Protein AF-A0A7J2LFY2-F1 (afdb_monomer)

Mean predicted aligned error: 3.33 Å

Foldseek 3Di:
DDDPDDDPVRVVLVVVVVVLCVVPPPPVNVVVCVVVVHDDPVNVVSCVVSVND

pLDDT: mean 95.52, std 5.01, range [73.25, 98.38]

Solvent-accessible surface area (backbone atoms only — not comparable to full-atom values): 3302 Å² total; per-residue (Å²): 134,86,82,85,72,74,52,72,68,54,51,50,52,52,50,51,52,51,52,50,43,64,71,74,50,40,72,68,59,50,49,53,28,62,77,67,73,46,82,57,6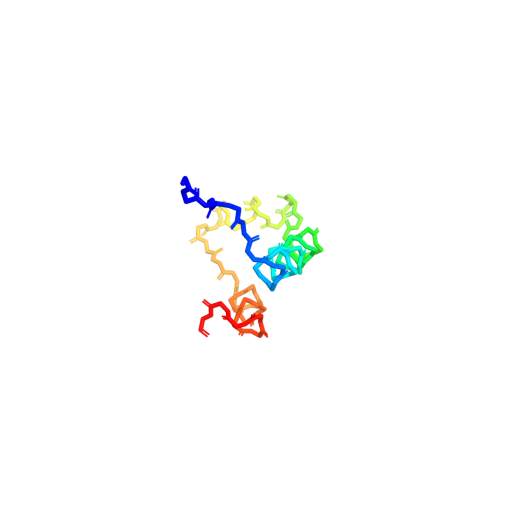7,68,61,56,50,53,42,36,78,71,67,78,100

Secondary structure (DSSP, 8-state):
--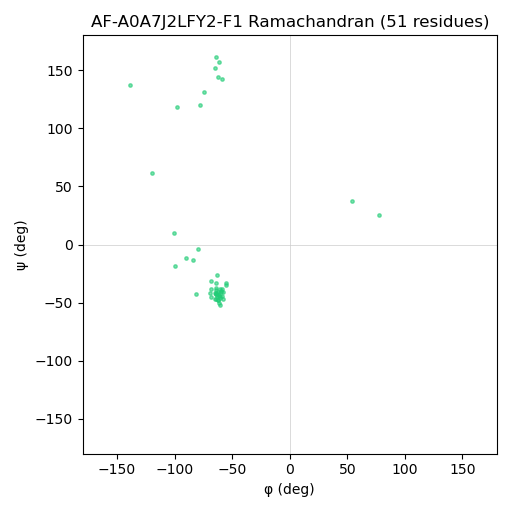--SPPHHHHHHHHHHHHHHHHH--HHHHHHHHHHT---HHHHHHHHHTT--

Structure (mmCIF, N/CA/C/O backbone):
data_AF-A0A7J2LFY2-F1
#
_entry.id   AF-A0A7J2LFY2-F1
#
loop_
_atom_site.group_PDB
_atom_site.id
_atom_site.type_symbol
_atom_site.label_atom_id
_atom_site.label_alt_id
_atom_site.label_comp_id
_atom_site.label_asym_id
_atom_site.label_entity_id
_atom_site.label_seq_id
_atom_site.pdbx_PDB_ins_code
_atom_site.Cartn_x
_atom_site.Cartn_y
_atom_site.Cartn_z
_atom_site.occupancy
_atom_site.B_iso_or_equiv
_atom_site.auth_seq_id
_atom_site.auth_comp_id
_atom_site.auth_asym_id
_atom_site.auth_atom_id
_atom_site.pdbx_PDB_model_num
ATOM 1 N N . MET A 1 1 ? -3.649 14.875 30.894 1.00 74.56 1 MET A N 1
ATOM 2 C CA . MET A 1 1 ? -2.644 14.221 30.033 1.00 74.56 1 MET A CA 1
ATOM 3 C C . MET A 1 1 ? -3.406 13.701 28.831 1.00 74.56 1 MET A C 1
ATOM 5 O O . MET A 1 1 ? -4.402 13.028 29.049 1.00 74.56 1 MET A O 1
ATOM 9 N N . VAL A 1 2 ? -3.067 14.148 27.622 1.00 73.25 2 VAL A N 1
ATOM 10 C CA . VAL A 1 2 ? -3.780 13.736 26.402 1.00 73.25 2 VAL A CA 1
ATOM 11 C C . VAL A 1 2 ? -3.366 12.305 26.078 1.00 73.25 2 VAL A C 1
ATOM 13 O O . VAL A 1 2 ? -2.177 11.998 26.128 1.00 73.25 2 VAL A O 1
ATOM 16 N N . ASP A 1 3 ? -4.344 11.445 25.817 1.00 82.81 3 ASP A N 1
ATOM 17 C CA . ASP A 1 3 ? -4.106 10.095 25.321 1.00 82.81 3 ASP A CA 1
ATOM 18 C C . ASP A 1 3 ? -3.792 10.175 23.820 1.00 82.81 3 ASP A C 1
ATOM 20 O O . ASP A 1 3 ? -4.579 10.720 23.046 1.00 82.81 3 ASP A O 1
ATOM 24 N N . PHE A 1 4 ? -2.602 9.710 23.441 1.00 89.69 4 PHE A N 1
ATOM 25 C CA . PHE A 1 4 ? -2.113 9.690 22.059 1.00 89.69 4 PHE A CA 1
ATOM 26 C C . PHE A 1 4 ? -2.253 8.302 21.424 1.00 89.69 4 PHE A C 1
ATOM 28 O O . PHE A 1 4 ? -1.696 8.057 20.349 1.00 89.69 4 PHE A O 1
ATOM 35 N N . GLU A 1 5 ? -2.952 7.374 22.078 1.00 94.12 5 GLU A N 1
ATOM 36 C CA . GLU A 1 5 ? -3.300 6.112 21.447 1.00 94.12 5 GLU A CA 1
ATOM 37 C C . GLU A 1 5 ? -4.246 6.310 20.261 1.00 94.12 5 GLU A C 1
ATOM 39 O O . GLU A 1 5 ? -5.058 7.233 20.194 1.00 94.12 5 GLU A O 1
ATOM 44 N N . PHE A 1 6 ? -4.153 5.379 19.313 1.00 95.38 6 PHE A N 1
ATOM 45 C CA . PHE A 1 6 ? -5.154 5.255 18.268 1.00 95.38 6 PHE A CA 1
ATOM 46 C C . PHE A 1 6 ? -6.517 4.912 18.868 1.00 95.38 6 PHE A C 1
ATOM 48 O O . PHE A 1 6 ? -6.617 4.096 19.786 1.00 95.38 6 PHE A O 1
ATOM 55 N N . THR A 1 7 ? -7.575 5.453 18.273 1.00 96.00 7 THR A N 1
ATOM 56 C CA . THR A 1 7 ? -8.937 4.984 18.536 1.00 96.00 7 THR A CA 1
ATOM 57 C C . THR A 1 7 ? -9.098 3.533 18.076 1.00 96.00 7 THR A C 1
ATOM 59 O O . THR A 1 7 ? -8.335 3.031 17.246 1.00 96.00 7 THR A O 1
ATOM 62 N N . GLU A 1 8 ? -10.118 2.840 18.579 1.00 96.62 8 GLU A N 1
ATOM 63 C CA . GLU A 1 8 ? -10.400 1.463 18.154 1.00 96.62 8 GLU A CA 1
ATOM 64 C C . GLU A 1 8 ? -10.660 1.362 16.644 1.00 96.62 8 GLU A C 1
ATOM 66 O O . GLU A 1 8 ? -10.152 0.458 15.985 1.00 96.62 8 G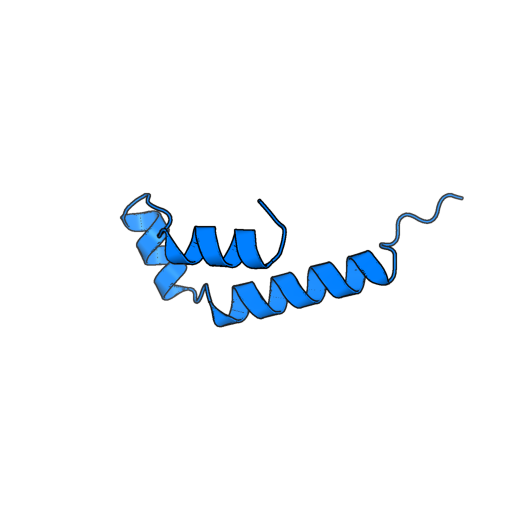LU A O 1
ATOM 71 N N . GLU A 1 9 ? -11.348 2.345 16.062 1.00 96.44 9 GLU A N 1
ATOM 72 C CA . GLU A 1 9 ? -11.551 2.433 14.613 1.00 96.44 9 GLU A CA 1
ATOM 73 C C . GLU A 1 9 ? -10.221 2.550 13.851 1.00 96.44 9 GLU A C 1
ATOM 75 O O . GLU A 1 9 ? -9.973 1.808 12.899 1.00 96.44 9 GLU A O 1
ATOM 80 N N . GLN A 1 10 ? -9.310 3.412 14.311 1.00 96.19 10 GLN A N 1
ATOM 81 C CA . GLN A 1 10 ? -7.979 3.559 13.714 1.00 96.19 10 GLN A CA 1
ATOM 82 C C . GLN A 1 10 ? -7.149 2.273 13.843 1.00 96.19 10 GLN A C 1
ATOM 84 O O . GLN A 1 10 ? -6.429 1.902 12.910 1.00 96.19 10 GLN A O 1
ATOM 89 N N . LYS A 1 11 ? -7.255 1.556 14.972 1.00 97.62 11 LYS A N 1
ATOM 90 C CA . LYS A 1 11 ? -6.600 0.251 15.167 1.00 97.62 11 LYS A CA 1
ATOM 91 C C . LYS A 1 11 ? -7.137 -0.789 14.177 1.00 97.62 11 LYS A C 1
ATOM 93 O O . LYS A 1 11 ? -6.331 -1.504 13.577 1.00 97.62 11 LYS A O 1
ATOM 98 N N . ILE A 1 12 ? -8.456 -0.849 13.973 1.00 97.50 12 ILE A N 1
ATOM 99 C CA . ILE A 1 12 ? -9.099 -1.746 12.998 1.00 97.50 12 ILE A CA 1
ATOM 100 C C . ILE A 1 12 ? -8.618 -1.425 11.582 1.00 97.50 12 ILE A C 1
ATOM 102 O O . ILE A 1 12 ? -8.132 -2.322 10.890 1.00 97.50 12 ILE A O 1
ATOM 106 N N . PHE A 1 13 ? -8.667 -0.154 11.179 1.00 96.38 13 PHE A N 1
ATOM 107 C CA . PHE A 1 13 ? -8.219 0.279 9.856 1.00 96.38 13 PHE A CA 1
ATOM 108 C C . PHE A 1 13 ? -6.749 -0.081 9.598 1.00 96.38 13 PHE A C 1
ATOM 110 O O . PHE A 1 13 ? -6.412 -0.692 8.582 1.00 96.38 13 PHE A O 1
ATOM 117 N N . ARG A 1 14 ? -5.865 0.201 10.564 1.00 96.75 14 ARG A N 1
ATOM 118 C CA . ARG A 1 14 ? -4.440 -0.160 10.489 1.00 96.75 14 ARG A CA 1
ATOM 119 C C . ARG A 1 14 ? -4.232 -1.665 10.313 1.00 96.75 14 ARG A C 1
ATOM 121 O O . ARG A 1 14 ? -3.338 -2.078 9.572 1.00 96.75 14 ARG A O 1
ATOM 128 N N . ASN A 1 15 ? -5.009 -2.484 11.018 1.00 98.00 15 ASN A N 1
ATOM 129 C CA . ASN A 1 15 ? -4.900 -3.937 10.928 1.00 98.00 15 ASN A CA 1
ATOM 130 C C . ASN A 1 15 ? -5.377 -4.448 9.561 1.00 98.00 15 ASN A C 1
ATOM 132 O O . ASN A 1 15 ? -4.681 -5.266 8.963 1.00 98.00 15 ASN A O 1
ATOM 136 N N . ALA A 1 16 ? -6.482 -3.912 9.033 1.00 97.12 16 ALA A N 1
ATOM 137 C CA . ALA A 1 16 ? -6.965 -4.236 7.691 1.00 97.12 16 ALA A CA 1
ATOM 138 C C . ALA A 1 16 ? -5.932 -3.869 6.611 1.00 97.12 16 ALA A C 1
ATOM 140 O O . ALA A 1 16 ? -5.623 -4.686 5.744 1.00 97.12 16 ALA A O 1
ATOM 141 N N . LEU A 1 17 ? -5.319 -2.683 6.709 1.00 97.19 17 LEU A N 1
ATOM 142 C CA . LEU A 1 17 ? -4.254 -2.257 5.795 1.00 97.19 17 LEU A CA 1
ATOM 143 C C . LEU A 1 17 ? -3.024 -3.167 5.868 1.00 97.19 17 LEU A C 1
ATOM 145 O O . LEU A 1 17 ? -2.462 -3.554 4.841 1.00 97.19 17 LEU A O 1
ATOM 149 N N . ARG A 1 18 ? -2.615 -3.561 7.076 1.00 97.44 18 ARG A N 1
ATOM 150 C CA . ARG A 1 18 ? -1.511 -4.511 7.263 1.00 97.44 18 ARG A CA 1
ATOM 151 C C . ARG A 1 18 ? -1.821 -5.866 6.635 1.00 97.44 18 ARG A C 1
ATOM 153 O O . ARG A 1 18 ? -0.952 -6.452 5.995 1.00 97.44 18 ARG A O 1
ATOM 160 N N . GLU A 1 19 ? -3.030 -6.373 6.827 1.00 98.12 19 GLU A N 1
ATOM 161 C CA . GLU A 1 19 ? -3.441 -7.653 6.258 1.00 98.12 19 GLU A CA 1
ATOM 162 C C . GLU A 1 19 ? -3.452 -7.603 4.727 1.00 98.12 19 GLU A C 1
ATOM 164 O O . GLU A 1 19 ? -2.879 -8.482 4.079 1.00 98.12 19 GLU A O 1
ATOM 169 N N . TRP A 1 20 ? -4.039 -6.553 4.150 1.00 97.88 20 TRP A N 1
ATOM 170 C CA . TRP A 1 20 ? -4.094 -6.384 2.704 1.00 97.88 20 TRP A CA 1
ATOM 171 C C . TRP A 1 20 ? -2.696 -6.262 2.095 1.00 97.88 20 TRP A C 1
ATOM 173 O O . TRP A 1 20 ? -2.386 -6.981 1.148 1.00 97.88 20 TRP A O 1
ATOM 183 N N . THR A 1 21 ? -1.821 -5.429 2.664 1.00 97.00 21 THR A N 1
ATOM 184 C CA . THR A 1 21 ? -0.441 -5.270 2.169 1.00 97.00 21 THR A CA 1
ATOM 185 C C . THR A 1 21 ? 0.371 -6.558 2.309 1.00 97.00 21 THR A C 1
ATOM 187 O O . THR A 1 21 ? 1.078 -6.926 1.379 1.00 97.00 21 THR A O 1
ATOM 190 N N . SER A 1 22 ? 0.212 -7.312 3.401 1.00 96.69 22 SER A N 1
ATOM 191 C CA . SER A 1 22 ? 0.904 -8.602 3.577 1.00 96.69 22 SER A CA 1
ATOM 192 C C . SER A 1 22 ? 0.483 -9.651 2.541 1.00 96.69 22 SER A C 1
ATOM 194 O O . SER A 1 22 ? 1.292 -10.489 2.152 1.00 96.69 22 SER A O 1
ATOM 196 N N . LYS A 1 23 ? -0.783 -9.619 2.105 1.00 96.75 23 LYS A N 1
ATOM 197 C CA . LYS A 1 23 ? -1.326 -10.541 1.096 1.00 96.75 23 LYS A CA 1
ATOM 198 C C . LYS A 1 23 ? -0.991 -10.115 -0.333 1.00 96.75 23 LYS A C 1
ATOM 200 O O . LYS A 1 23 ? -0.656 -10.964 -1.151 1.00 96.75 23 LYS A O 1
ATOM 205 N N . ASN A 1 24 ? -1.106 -8.822 -0.630 1.00 96.75 24 ASN A N 1
ATOM 206 C CA . ASN A 1 24 ? -1.064 -8.305 -2.000 1.00 96.75 24 ASN A CA 1
ATOM 207 C C . ASN A 1 24 ? 0.294 -7.722 -2.397 1.00 96.75 24 ASN A C 1
ATOM 209 O O . ASN A 1 24 ? 0.560 -7.601 -3.587 1.00 96.75 24 ASN A O 1
ATOM 213 N N . LEU A 1 25 ? 1.163 -7.388 -1.436 1.00 97.25 25 LEU A N 1
ATOM 214 C CA . LEU A 1 25 ? 2.496 -6.824 -1.676 1.00 97.25 25 LEU A CA 1
ATOM 215 C C . LEU A 1 25 ? 3.598 -7.735 -1.102 1.00 97.25 25 LEU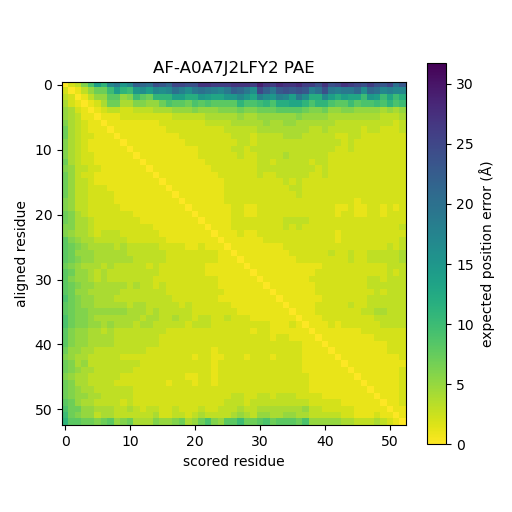 A C 1
ATOM 217 O O . LEU A 1 25 ? 4.337 -7.324 -0.203 1.00 97.25 25 LEU A O 1
ATOM 221 N N . PRO A 1 26 ? 3.733 -8.987 -1.587 1.00 97.31 26 PRO A N 1
ATOM 222 C CA . PRO A 1 26 ? 4.852 -9.835 -1.194 1.00 97.31 26 PRO A CA 1
ATOM 223 C C . PRO A 1 26 ? 6.185 -9.200 -1.613 1.00 97.31 26 PRO A C 1
ATOM 225 O O . PRO A 1 26 ? 6.248 -8.411 -2.556 1.00 97.31 26 PRO A O 1
ATOM 228 N N . LEU A 1 27 ? 7.274 -9.583 -0.939 1.00 97.31 27 LEU A N 1
ATOM 229 C CA . LEU A 1 27 ? 8.600 -8.986 -1.147 1.00 97.31 27 LEU A CA 1
ATOM 230 C C . LEU A 1 27 ? 9.069 -9.034 -2.611 1.00 97.31 27 LEU A C 1
ATOM 232 O O . LEU A 1 27 ? 9.721 -8.105 -3.070 1.00 97.31 27 LEU A O 1
ATOM 236 N N . GLU A 1 28 ? 8.728 -10.096 -3.340 1.00 97.25 28 GLU A N 1
ATOM 237 C CA . GLU A 1 28 ? 8.996 -10.221 -4.778 1.00 97.25 28 GLU A CA 1
ATOM 238 C C . GLU A 1 28 ? 8.306 -9.115 -5.580 1.00 97.25 28 GLU A C 1
ATOM 240 O O . GLU A 1 28 ? 8.970 -8.370 -6.291 1.00 97.25 28 GLU A O 1
ATOM 245 N N . ARG A 1 29 ? 6.997 -8.924 -5.379 1.00 97.12 29 ARG A N 1
ATOM 246 C CA . ARG A 1 29 ? 6.227 -7.873 -6.053 1.00 97.12 29 ARG A CA 1
ATOM 247 C C . ARG A 1 29 ? 6.755 -6.481 -5.719 1.00 97.12 29 ARG A C 1
ATOM 249 O O . ARG A 1 29 ? 6.807 -5.624 -6.590 1.00 97.12 29 ARG A O 1
ATOM 256 N N . VAL A 1 30 ? 7.177 -6.257 -4.473 1.00 97.75 30 VAL A N 1
ATOM 257 C CA . VAL A 1 30 ? 7.800 -4.987 -4.064 1.00 97.75 30 VAL A CA 1
ATOM 258 C C . VAL A 1 30 ? 9.121 -4.744 -4.792 1.00 97.75 30 VAL A C 1
ATOM 260 O O . VAL A 1 30 ? 9.349 -3.633 -5.261 1.00 97.75 30 VAL A O 1
ATOM 263 N N . ARG A 1 31 ? 9.966 -5.771 -4.933 1.00 98.06 31 ARG A N 1
ATOM 264 C CA . ARG A 1 31 ? 11.226 -5.664 -5.685 1.00 98.06 31 ARG A CA 1
ATOM 265 C C . ARG A 1 31 ? 10.988 -5.381 -7.163 1.00 98.06 31 ARG A C 1
ATOM 267 O O . ARG A 1 31 ? 11.657 -4.519 -7.710 1.00 98.06 31 ARG A O 1
ATOM 274 N N . GLU A 1 32 ? 10.007 -6.031 -7.784 1.00 97.94 32 GLU A N 1
ATOM 275 C CA . GLU A 1 32 ? 9.661 -5.752 -9.182 1.00 97.94 32 GLU A CA 1
ATOM 276 C C . GLU A 1 32 ? 9.235 -4.293 -9.401 1.00 97.94 32 GLU A C 1
ATOM 278 O O . GLU A 1 32 ? 9.610 -3.695 -10.408 1.00 97.94 32 GLU A O 1
ATOM 283 N N . MET A 1 33 ? 8.458 -3.719 -8.473 1.00 98.06 33 MET A N 1
ATOM 284 C CA . MET A 1 33 ? 8.054 -2.308 -8.536 1.00 98.06 33 MET A CA 1
ATOM 285 C C . MET A 1 33 ? 9.253 -1.367 -8.406 1.00 98.06 33 MET A C 1
ATOM 287 O O . MET A 1 33 ? 9.337 -0.385 -9.140 1.00 98.06 33 MET A O 1
ATOM 291 N N . ASP A 1 34 ? 10.184 -1.673 -7.499 1.00 98.31 34 ASP A N 1
ATOM 292 C CA . ASP A 1 34 ? 11.411 -0.893 -7.300 1.00 98.31 34 ASP A CA 1
ATOM 293 C C . ASP A 1 34 ? 12.319 -0.947 -8.540 1.00 98.31 34 ASP A C 1
ATOM 295 O O . ASP A 1 34 ? 12.742 0.090 -9.049 1.00 98.31 34 ASP A O 1
ATOM 299 N N . GLU A 1 35 ? 12.532 -2.143 -9.097 1.00 98.38 35 GLU A N 1
ATOM 300 C CA . GLU A 1 35 ? 13.342 -2.357 -10.303 1.00 98.38 35 GLU A CA 1
ATOM 301 C C . GLU A 1 35 ? 12.765 -1.652 -11.537 1.00 98.38 35 GLU A C 1
ATOM 303 O O . GLU A 1 35 ? 13.512 -1.082 -12.335 1.00 98.38 35 GLU A O 1
ATOM 308 N N . LYS A 1 36 ? 11.439 -1.682 -11.703 1.00 98.19 36 LYS A N 1
ATOM 309 C CA . LYS A 1 36 ? 10.746 -1.038 -12.832 1.00 98.19 36 LYS A CA 1
ATOM 310 C C . LYS A 1 36 ? 10.464 0.445 -12.599 1.00 98.19 36 LYS A C 1
ATOM 312 O O . LYS 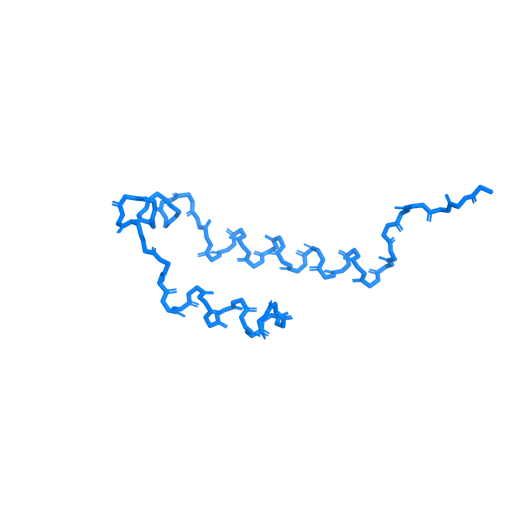A 1 36 ? 10.116 1.140 -13.548 1.00 98.19 36 LYS A O 1
ATOM 317 N N . GLN A 1 37 ? 10.612 0.917 -11.361 1.00 98.12 37 GLN A N 1
ATOM 318 C CA . GLN A 1 37 ? 10.211 2.253 -10.915 1.00 98.12 37 GLN A CA 1
ATOM 319 C C . GLN A 1 37 ? 8.738 2.575 -11.225 1.00 98.12 37 GLN A C 1
ATOM 321 O O . GLN A 1 37 ? 8.392 3.706 -11.567 1.00 98.12 37 GLN A O 1
ATOM 326 N N . GLU A 1 38 ? 7.864 1.576 -11.107 1.00 98.00 38 GLU A N 1
ATOM 327 C CA . GLU A 1 38 ? 6.452 1.666 -11.481 1.00 98.00 38 GLU A CA 1
ATOM 328 C C . GLU A 1 38 ? 5.573 0.967 -10.439 1.00 98.00 38 GLU A C 1
ATOM 330 O O . GLU A 1 38 ? 5.885 -0.134 -9.983 1.00 98.00 38 GLU A O 1
ATOM 335 N N . ILE A 1 39 ? 4.450 1.598 -10.083 1.00 96.94 39 ILE A N 1
ATOM 336 C CA . ILE A 1 39 ? 3.406 0.980 -9.260 1.00 96.94 39 ILE A CA 1
ATOM 337 C C . ILE A 1 39 ? 2.308 0.465 -10.200 1.00 96.94 39 ILE A C 1
ATOM 339 O O . ILE A 1 39 ? 1.676 1.281 -10.870 1.00 96.94 39 ILE A O 1
ATOM 343 N N . PRO A 1 40 ? 2.039 -0.851 -10.236 1.00 97.19 40 PRO A N 1
ATOM 344 C CA . PRO A 1 40 ? 0.984 -1.425 -11.056 1.00 97.19 40 PRO A CA 1
ATOM 345 C C . PRO A 1 40 ? -0.405 -0.866 -10.723 1.00 97.19 40 PRO A C 1
ATOM 347 O O . PRO A 1 40 ? -0.760 -0.694 -9.553 1.00 97.19 40 PRO A O 1
ATOM 350 N N . ASP A 1 41 ? -1.235 -0.672 -11.749 1.00 97.75 41 ASP A N 1
ATOM 351 C CA . ASP A 1 41 ? -2.606 -0.162 -11.609 1.00 97.75 41 ASP A CA 1
ATOM 352 C C . ASP A 1 41 ? -3.473 -0.980 -10.643 1.00 97.75 41 ASP A C 1
ATOM 354 O O . ASP A 1 41 ? -4.355 -0.431 -9.984 1.00 97.75 41 ASP A O 1
ATOM 358 N N . ASP A 1 42 ? -3.271 -2.295 -10.560 1.00 97.19 42 ASP A N 1
ATOM 359 C CA . ASP A 1 42 ? -4.026 -3.155 -9.646 1.00 97.19 42 ASP A CA 1
ATOM 360 C C . ASP A 1 42 ? -3.677 -2.886 -8.176 1.00 97.19 42 ASP A C 1
ATOM 362 O O . ASP A 1 42 ? -4.554 -2.967 -7.316 1.00 97.19 42 ASP A O 1
ATOM 366 N N . VAL A 1 43 ? -2.435 -2.482 -7.891 1.00 97.06 43 VAL A N 1
ATOM 367 C CA . VAL A 1 43 ? -2.032 -2.041 -6.552 1.00 97.06 43 VAL A CA 1
ATOM 368 C C . VAL A 1 43 ? -2.722 -0.721 -6.210 1.00 97.06 43 VAL A C 1
ATOM 370 O O . VAL A 1 43 ? -3.284 -0.597 -5.124 1.00 97.06 43 VAL 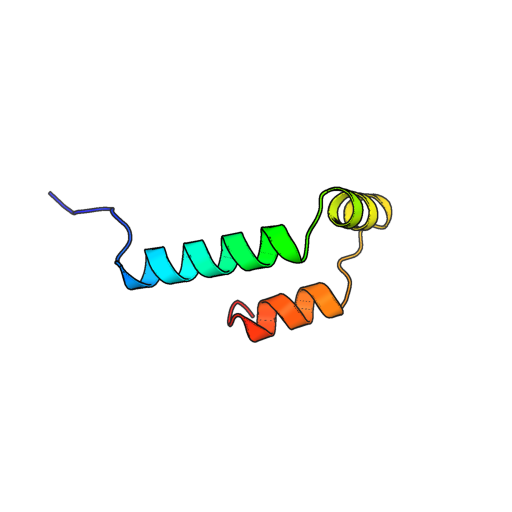A O 1
ATOM 373 N N . ILE A 1 44 ? -2.750 0.238 -7.143 1.00 97.06 44 ILE A N 1
ATOM 374 C CA . ILE A 1 44 ? -3.427 1.534 -6.949 1.00 97.06 44 ILE A CA 1
ATOM 375 C C . ILE A 1 44 ? -4.931 1.332 -6.729 1.00 97.06 44 ILE A C 1
ATOM 377 O O . ILE A 1 44 ? -5.490 1.871 -5.775 1.00 97.06 44 ILE A O 1
ATOM 381 N N . LYS A 1 45 ? -5.582 0.515 -7.566 1.00 97.69 45 LYS A N 1
ATOM 382 C CA . LYS A 1 45 ? -7.006 0.169 -7.419 1.00 97.69 45 LYS A CA 1
ATOM 383 C C . LYS A 1 45 ? -7.286 -0.493 -6.076 1.00 97.69 45 LYS A C 1
ATOM 385 O O . LYS A 1 45 ? -8.219 -0.092 -5.394 1.00 97.69 45 LYS A O 1
ATOM 390 N N . GLY A 1 46 ? -6.441 -1.433 -5.659 1.00 96.88 46 GLY A N 1
ATOM 391 C CA . GLY A 1 46 ? -6.584 -2.081 -4.362 1.00 96.88 46 GLY A CA 1
ATOM 392 C C . GLY A 1 46 ? -6.510 -1.106 -3.185 1.00 96.88 46 GLY A C 1
ATOM 393 O O . GLY A 1 46 ? -7.302 -1.216 -2.256 1.00 96.88 46 GLY A O 1
ATOM 394 N N . LEU A 1 47 ? -5.619 -0.111 -3.236 1.00 96.19 47 LEU A N 1
ATOM 395 C CA . LEU A 1 47 ? -5.553 0.944 -2.217 1.00 96.19 47 LEU A CA 1
ATOM 396 C C . LEU A 1 47 ? -6.787 1.866 -2.255 1.00 96.19 47 LEU A C 1
ATOM 398 O O . LEU A 1 47 ? -7.292 2.245 -1.198 1.00 96.19 47 LEU A O 1
ATOM 402 N N . ALA A 1 48 ? -7.304 2.191 -3.444 1.00 96.94 48 ALA A N 1
ATOM 403 C CA . ALA A 1 48 ? -8.536 2.969 -3.596 1.00 96.94 48 ALA A CA 1
ATOM 404 C C . ALA A 1 48 ? -9.760 2.228 -3.030 1.00 96.94 48 ALA A C 1
ATOM 406 O O . ALA A 1 48 ? -10.545 2.814 -2.290 1.00 96.94 48 ALA A O 1
ATOM 407 N N . ASP A 1 49 ? -9.872 0.920 -3.277 1.00 96.12 49 ASP A N 1
ATOM 408 C CA . ASP A 1 49 ? -10.944 0.077 -2.728 1.00 96.12 49 ASP A CA 1
ATOM 409 C C . ASP A 1 49 ? -10.892 -0.005 -1.190 1.00 96.12 49 ASP A C 1
ATOM 411 O O . ASP A 1 49 ? -11.914 -0.203 -0.532 1.00 96.12 49 ASP A O 1
ATOM 415 N N . MET A 1 50 ? -9.707 0.186 -0.598 1.00 94.25 50 MET A N 1
ATOM 416 C CA . MET A 1 50 ? -9.525 0.314 0.852 1.00 94.25 50 MET A CA 1
ATOM 417 C C . MET A 1 50 ? -9.858 1.709 1.406 1.00 94.25 50 MET A C 1
ATOM 419 O O . MET A 1 50 ? -9.797 1.904 2.622 1.00 94.25 50 MET A O 1
ATOM 423 N N . GLY A 1 51 ? -10.189 2.676 0.548 1.00 93.75 51 GLY A N 1
ATOM 424 C CA . GLY A 1 51 ? -10.490 4.055 0.933 1.00 93.75 51 GLY A CA 1
ATOM 425 C C . GLY A 1 51 ? -9.256 4.907 1.242 1.00 93.75 51 GLY A C 1
ATOM 426 O O . GLY A 1 51 ? -9.355 5.847 2.029 1.00 93.75 51 GLY A O 1
ATOM 427 N N . LEU A 1 52 ? -8.088 4.571 0.678 1.00 92.94 52 LEU A N 1
ATOM 428 C CA . LEU A 1 52 ? -6.853 5.356 0.841 1.00 92.94 52 LEU A CA 1
ATOM 429 C C . LEU A 1 52 ? -6.655 6.443 -0.225 1.00 92.94 52 LEU A C 1
ATOM 431 O O . LEU A 1 52 ? -5.751 7.266 -0.064 1.00 92.94 52 LEU A O 1
ATOM 435 N N . LEU A 1 53 ? -7.449 6.424 -1.298 1.00 89.25 53 LEU A N 1
ATOM 436 C CA . LEU A 1 53 ? -7.358 7.323 -2.453 1.00 89.25 53 LEU A CA 1
ATOM 437 C C . LEU A 1 53 ? -8.727 7.902 -2.809 1.00 89.25 53 LEU A C 1
ATOM 439 O O . LEU A 1 53 ? -9.732 7.181 -2.614 1.00 89.25 53 LEU A O 1
#

Sequence (53 aa):
MVDFEFTEEQKIFRNALREWTSKNLPLERVREMDEKQEIPDDVIKGLADMGLL

Radius of gyration: 14.36 Å; Cα contacts (8 Å, |Δi|>4): 13; chains: 1; bounding box: 25×25×43 Å

=== Feature glossary ===
Legend for the data blocks above and below:

— What the protein is —

Sequence gives the chain of amino acids in standard one-letter code (A=alanine, C=cysteine, …, Y=tyrosine), read N→C. It is the only feature that is directly encoded by the gene; all structural features are derived from the folded form of this sequence.

The annotation block draws on four external resources. InterPro: which protein families and domains the sequence belongs to. GO: standardized terms for what the protein does, what process it participates in, and where in the cell it acts. CATH: which structural fold it has in the CATH hierarchy. Organism: the species of origin.

— Where its atoms are —

Atomic coordinates in PDBx/mmCIF format — the same representation the Protein Data Bank distributes. Each line of the _atom_site loop places one backbone atom in Cartesian space (units: ångströms, origin: arbitrary).

Six rendered views show the 3D structure from the faces of a cube — i.e. along ±x, ±y, ±z. Rendering representation is drawn randomly per protein from cartoon (secondary-structure ribbons), sticks (backbone bonds), or molecular surface; coloring is either N→C rainbow (blue at the N-terminus through red at the C-terminus) or one color per chain.

— Local backbone conformation —

DSSP 8-state secondary structure assigns each residue one of H (α-helix), G (3₁₀-helix), I (π-helix), E (extended β-strand), B (isolated β-bridge), T (hydrogen-bonded turn), S (bend), or '-' (coil). The assignment is computed from backbone hydrogen-bond geometry via the Kabsch–Sander algorithm.

P-SEA three-state annotation labels each residue as helix, strand, or coil based purely on the geometry of the Cα trace. It serves as a fallback when the full backbone (and thus DSSP) is unavailable.

φ (phi) and ψ (psi) are the two rotatable backbone dihedrals per residue: φ is the C(i-1)–N–Cα–C torsion, ψ is the N–Cα–C–N(i+1) torsion, both in degrees on (−180°, 180°]. α-helical residues cluster near (−60°, −45°); β-strand residues near (−120°, +130°). A Ramachandran plot is simply a scatter of (φ, ψ) for every residue.

— Global shape and packing —

Radius of gyration (Rg) is the root-mean-square distance of Cα atoms from their centroid — a single number for overall size and compactness. A globular domain of N residues has Rg ≈ 2.2·N^0.38 Å; an extended or disordered chain has a much larger Rg. The Cα contact count is the number of residue pairs whose Cα atoms are within 8 Å and are more than four positions apart in sequence — a standard proxy for tertiary packing density. The bounding box is the smallest axis-aligned box enclosing all Cα atoms.

Accessible surface area quantifies burial. A residue with SASA near zero is packed into the hydrophobic core; one with SASA >100 Å² sits on the surface. Computed here via the Shrake–Rupley numerical algorithm with a 1.4 Å 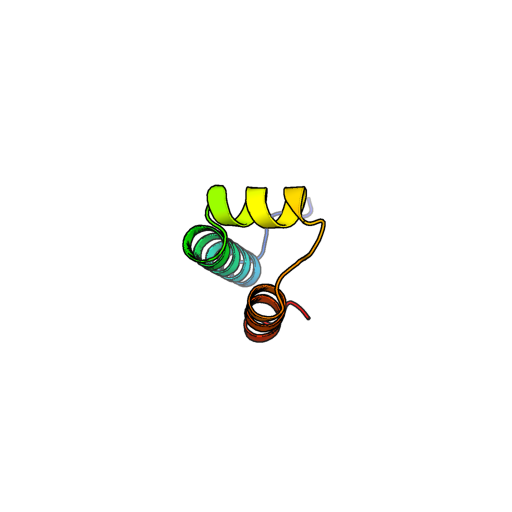probe.

The contact map is a binary N×N matrix image: pixel (i, j) is dark where Cα_i and Cα_j are within 8 Å and |i−j|>4. Because the |i−j|>4 filter removes local helical contacts, off-diagonal stripes parallel to the main diagonal indicate parallel β-sheets; stripes perpendicular to it indicate antiparallel β-sheets. The Ramachandran plot scatters every residue's (φ, ψ) pair against the sterically allowed regions. The PAE heatmap renders the predicted-aligned-error matrix.

— Structural neighborhood —

A 3Di character summarizes, for each residue, the relative orientation of the Cα frame of its nearest spatial neighbor. Because it encodes fold topology rather than chemistry, 3Di alignments detect remote structural similarity that sequence alignment misses.

Structural nearest 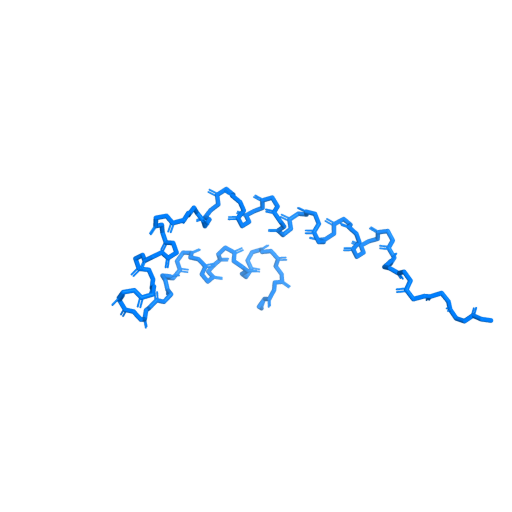neighbors (via Foldseek easy-search vs the PDB). Reported per hit: target PDB id, E-value, and alignment TM-score. A TM-score above ~0.5 is the conventional threshold for 'same fold'.

— Confidence and disorder —

For AlphaFold models, the B-factor field carries pLDDT — the model's own estimate of local accuracy on a 0–100 scale. Regions with pLDDT<50 should be treated as essentially unmodeled; they often correspond to intrinsically disordered segments.

B-factor (Debye–Waller factor) reflects atomic displacement in the crystal lattice. It is an experimental observable (units Å²), not a prediction; low values mean the atom is pinned down, high values mean it moves or is heterogeneous across the crystal.

Predicted Aligned Error (PAE) is an AlphaFold confidence matrix: entry (i, j) is the expected error in the position of residue j, in ångströms, when the prediction is superimposed on the true structure at residue i. Low PAE within a block of residues means that block is internally rigid and well-predicted; high PAE between two blocks means their relative placement is uncertain eve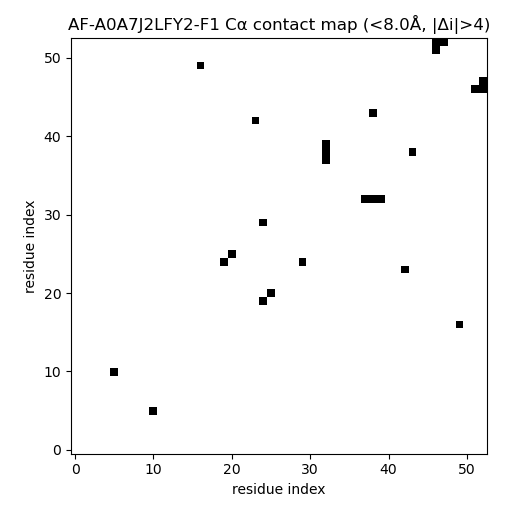n if each block individually is confident.